Protein 1WKC (pdb70)

Sequence (166 aa):
TKAELRRRARAAWRRLDLKALSRAVGAALLPWLRERGFRHILLYHPLPHELNLLPLEAYPARYYLPKVAGKGLTVHPFGPLAEPTTPPEDPRVLDLVVVPGLAFDREGYRLGHGQGFYDRFLKEVRAATVGVVPQALLFPALPRDPWDVPVDHLATEAGVEAVKRP

Foldseek 3Di:
DLVVLLVVLVVLLVVDDQAVFLVLLLVQAVVVCVVVVWAEEEDEDADPLWRPNPVVCVPDHFYWYWDDDPLETWIFTPADDVPDPGDTDQQAVGAEYEAEASAAELLQWGSHPPSCHCLVHVVRYDHAYEYEDAPSRHDHDDDDDPSTDGHQWYTGSVHIDGRPDD

Organism: Thermus thermophilus (strain ATCC 27634 / DSM 579 / HB8) (NCBI:txid300852)

CATH classification: 3.40.50.10420

Solvent-accessible surface area: 9270 Å² total

Structure (mmCIF, N/CA/C/O backbone):
data_1WKC
#
_entry.id   1WKC
#
_cell.length_a   54.010
_cell.length_b   73.370
_cell.length_c   107.220
_cell.angle_alpha   90.00
_cell.angle_beta   90.00
_cell.angle_gamma   90.00
#
_symmetry.space_group_name_H-M   'I 2 2 2'
#
loop_
_entity.id
_entity.type
_entity.pdbx_description
1 polymer 'HB8 TT1367 protein'
2 non-polymer 'SULFATE ION'
3 water water
#
loop_
_atom_site.group_PDB
_atom_site.id
_atom_site.type_symbol
_atom_site.label_atom_id
_atom_site.label_alt_id
_atom_site.label_comp_id
_atom_site.label_asym_id
_atom_site.label_entity_id
_atom_site.label_seq_id
_atom_site.pdbx_PDB_ins_code
_atom_site.Cartn_x
_atom_site.Cartn_y
_atom_site.Cartn_z
_atom_site.occupancy
_atom_site.B_iso_or_equiv
_atom_site.auth_seq_id
_atom_site.auth_comp_id
_atom_site.auth_asym_id
_atom_site.auth_atom_id
_atom_site.pdbx_PDB_model_num
ATOM 9 N N . THR A 1 2 ? 7.716 28.286 32.363 1.00 33.03 2 THR A N 1
ATOM 10 C CA . THR A 1 2 ? 7.317 27.148 31.557 1.00 30.51 2 THR A CA 1
ATOM 11 C C . THR A 1 2 ? 8.091 27.191 30.263 1.00 28.66 2 THR A C 1
ATOM 12 O O . THR A 1 2 ? 8.561 28.250 29.865 1.00 26.10 2 THR A O 1
ATOM 16 N N . LYS A 1 3 ? 8.206 26.032 29.631 1.00 27.41 3 LYS A N 1
ATOM 17 C CA . LYS A 1 3 ? 8.822 25.964 28.284 1.00 27.01 3 LYS A CA 1
ATOM 18 C C . LYS A 1 3 ? 8.051 26.764 27.287 1.00 26.37 3 LYS A C 1
ATOM 19 O O . LYS A 1 3 ? 8.647 27.403 26.438 1.00 26.14 3 LYS A O 1
ATOM 25 N N . ALA A 1 4 ? 6.717 26.792 27.373 1.00 26.55 4 ALA A N 1
ATOM 26 C CA . ALA A 1 4 ? 5.986 27.650 26.464 1.00 27.01 4 ALA A CA 1
ATOM 27 C C . ALA A 1 4 ? 6.379 29.112 26.528 1.00 26.14 4 ALA A C 1
ATOM 28 O O . ALA A 1 4 ? 6.455 29.786 25.479 1.00 27.38 4 ALA A O 1
ATOM 30 N N . GLU A 1 5 ? 6.529 29.639 27.742 1.00 26.08 5 GLU A N 1
ATOM 31 C CA . GLU A 1 5 ? 6.935 31.045 27.957 1.00 27.08 5 GLU A CA 1
ATOM 32 C C . GLU A 1 5 ? 8.381 31.264 27.408 1.00 26.90 5 GLU A C 1
ATOM 33 O O . GLU A 1 5 ? 8.709 32.334 26.891 1.00 26.60 5 GLU A O 1
ATOM 39 N N . LEU A 1 6 ? 9.239 30.260 27.566 1.00 26.65 6 LEU A N 1
ATOM 40 C CA . LEU A 1 6 ? 10.630 30.400 27.097 1.00 26.62 6 LEU A CA 1
ATOM 41 C C . LEU A 1 6 ? 10.716 30.436 25.593 1.00 27.10 6 LEU A C 1
ATOM 42 O O . LEU A 1 6 ? 11.580 31.142 25.010 1.00 26.37 6 LEU A O 1
ATOM 47 N N . ARG A 1 7 ? 9.847 29.684 24.949 1.00 26.51 7 ARG A N 1
ATOM 48 C CA . ARG A 1 7 ? 9.810 29.623 23.495 1.00 28.13 7 ARG A CA 1
ATOM 49 C C . ARG A 1 7 ? 9.369 30.961 22.927 1.00 29.60 7 ARG A C 1
ATOM 50 O O . ARG A 1 7 ? 9.883 31.385 21.884 1.00 29.48 7 ARG A O 1
ATOM 58 N N . ARG A 1 8 ? 8.428 31.632 23.594 1.00 29.55 8 ARG A N 1
ATOM 59 C CA . ARG A 1 8 ? 8.044 32.979 23.174 1.00 31.81 8 ARG A CA 1
ATOM 60 C C . ARG A 1 8 ? 9.238 33.947 23.243 1.00 31.55 8 ARG A C 1
ATOM 61 O O . ARG A 1 8 ? 9.473 34.760 22.356 1.00 31.99 8 ARG A O 1
ATOM 69 N N . ARG A 1 9 ? 9.995 33.841 24.302 1.00 31.48 9 ARG A N 1
ATOM 70 C CA . ARG A 1 9 ? 11.164 34.675 24.509 1.00 32.10 9 ARG A CA 1
ATOM 71 C C . ARG A 1 9 ? 12.232 34.373 23.444 1.00 31.41 9 ARG A C 1
ATOM 72 O O . ARG A 1 9 ? 12.933 35.293 22.989 1.00 31.16 9 ARG A O 1
ATOM 80 N N . ALA A 1 10 ? 12.382 33.098 23.098 1.00 29.62 10 ALA A N 1
ATOM 81 C CA . ALA A 1 10 ? 13.420 32.695 22.119 1.00 29.74 10 ALA A CA 1
ATOM 82 C C . ALA A 1 10 ? 13.041 33.253 20.758 1.00 29.69 10 ALA A C 1
ATOM 83 O O . ALA A 1 10 ? 13.874 33.790 20.022 1.00 27.59 10 ALA A O 1
ATOM 85 N N . ARG A 1 11 ? 11.762 33.167 20.435 1.00 30.33 11 ARG A N 1
ATOM 86 C CA . ARG A 1 11 ? 11.274 33.773 19.159 1.00 31.04 11 ARG A CA 1
ATOM 87 C C . ARG A 1 11 ? 11.510 35.275 19.067 1.00 31.51 11 ARG A C 1
ATOM 88 O O . ARG A 1 11 ? 11.920 35.761 18.021 1.00 32.98 11 ARG A O 1
ATOM 96 N N . ALA A 1 12 ? 11.234 36.024 20.115 1.00 32.03 12 ALA A N 1
ATOM 97 C CA . ALA A 1 12 ? 11.525 37.469 20.138 1.00 32.36 12 ALA A CA 1
ATOM 98 C C . ALA A 1 12 ? 13.037 37.747 19.875 1.00 31.59 12 ALA A C 1
ATOM 99 O O . ALA A 1 12 ? 13.397 38.635 19.102 1.00 29.39 12 ALA A O 1
ATOM 101 N N . ALA A 1 13 ? 13.898 36.927 20.462 1.00 30.88 13 ALA A N 1
ATOM 102 C CA . ALA A 1 13 ? 15.327 37.010 20.210 1.00 30.40 13 ALA A CA 1
ATOM 103 C C . ALA A 1 13 ? 15.728 36.672 18.773 1.00 29.83 13 ALA A C 1
ATOM 104 O O . ALA A 1 13 ? 16.603 37.366 18.234 1.00 29.36 13 ALA A O 1
ATOM 106 N N . TRP A 1 14 ? 15.142 35.628 18.179 1.00 27.69 14 TRP A N 1
ATOM 107 C CA . TRP A 1 14 ? 15.462 35.227 16.819 1.00 27.64 14 TRP A CA 1
ATOM 108 C C . TRP A 1 14 ? 15.081 36.382 15.869 1.00 29.44 14 TRP A C 1
ATOM 109 O O . TRP A 1 14 ? 15.703 36.593 14.834 1.00 28.12 14 TRP A O 1
ATOM 120 N N . ARG A 1 15 ? 14.041 37.148 16.204 1.00 31.40 15 ARG A N 1
ATOM 121 C CA . ARG A 1 15 ? 13.653 38.148 15.210 1.00 32.29 15 ARG A CA 1
ATOM 122 C C . ARG A 1 15 ? 14.505 39.415 15.234 1.00 32.47 15 ARG A C 1
ATOM 123 O O . ARG A 1 15 ? 14.422 40.218 14.305 1.00 32.63 15 ARG A O 1
ATOM 131 N N . ARG A 1 16 ? 15.273 39.658 16.287 1.00 31.17 16 ARG A N 1
ATOM 132 C CA . ARG A 1 16 ? 16.153 40.816 16.298 1.00 31.93 16 ARG A CA 1
ATOM 133 C C . ARG A 1 16 ? 17.461 40.508 15.577 1.00 29.67 16 ARG A C 1
ATOM 134 O O . ARG A 1 16 ? 18.233 41.452 15.376 1.00 30.97 16 ARG A O 1
ATOM 142 N N . LEU A 1 17 ? 17.685 39.231 15.182 1.00 27.72 17 LEU A N 1
ATOM 143 C CA . LEU A 1 17 ? 18.913 38.847 14.449 1.00 26.23 17 LEU A CA 1
ATOM 144 C C . LEU A 1 17 ? 18.786 38.419 12.944 1.00 24.25 17 LEU A C 1
ATOM 145 O O . LEU A 1 17 ? 17.731 38.013 12.422 1.00 23.58 17 LEU A O 1
ATOM 150 N N . ASP A 1 18 ? 19.942 38.449 12.277 1.00 21.36 18 ASP A N 1
ATOM 151 C CA . ASP A 1 18 ? 20.102 38.145 10.890 1.00 20.32 18 ASP A CA 1
ATOM 152 C C . ASP A 1 18 ? 20.461 36.662 10.746 1.00 20.51 18 ASP A C 1
ATOM 153 O O . ASP A 1 18 ? 21.614 36.220 10.992 1.00 19.38 18 ASP A O 1
ATOM 158 N N . LEU A 1 19 ? 19.449 35.878 10.386 1.00 21.22 19 LEU A N 1
ATOM 159 C CA . LEU A 1 19 ? 19.615 34.437 10.395 1.00 22.12 19 LEU A CA 1
ATOM 160 C C . LEU A 1 19 ? 20.693 33.923 9.373 1.00 21.43 19 LEU A C 1
ATOM 161 O O . LEU A 1 19 ? 21.478 33.016 9.751 1.00 22.96 19 LEU A O 1
ATOM 166 N N . LYS A 1 20 ? 20.724 34.472 8.152 1.00 21.90 20 LYS A N 1
ATOM 167 C CA . LYS A 1 20 ? 21.683 34.098 7.124 1.00 23.85 20 LYS A CA 1
ATOM 168 C C . LYS A 1 20 ? 23.100 34.327 7.623 1.00 22.54 20 LYS A C 1
ATOM 169 O O . LYS A 1 20 ? 23.951 33.427 7.499 1.00 22.03 20 LYS A O 1
ATOM 175 N N . ALA A 1 21 ? 23.298 35.497 8.230 1.00 19.53 21 ALA A N 1
ATOM 176 C CA . ALA A 1 21 ? 24.628 35.920 8.656 1.00 17.93 21 ALA A CA 1
ATOM 177 C C . ALA A 1 21 ? 25.086 35.059 9.834 1.00 17.57 21 ALA A C 1
ATOM 178 O O . ALA A 1 21 ? 26.231 34.603 9.863 1.00 16.75 21 ALA A O 1
ATOM 180 N N . LEU A 1 22 ? 24.196 34.829 10.786 1.00 18.16 22 LEU A N 1
ATOM 181 C CA . LEU A 1 22 ? 24.559 34.005 11.956 1.00 17.58 22 LEU A CA 1
ATOM 182 C C . LEU A 1 22 ? 24.782 32.551 11.529 1.00 16.22 22 LEU A C 1
ATOM 183 O O . LEU A 1 22 ? 25.676 31.915 12.016 1.00 16.65 22 LEU A O 1
ATOM 188 N N . SER A 1 23 ? 24.054 32.127 10.508 1.00 16.45 23 SER A N 1
ATOM 189 C CA . SER A 1 23 ? 24.238 30.746 9.944 1.00 17.34 23 SER A CA 1
ATOM 190 C C . SER A 1 23 ? 25.680 30.614 9.422 1.00 17.17 23 SER A C 1
ATOM 191 O O . SER A 1 23 ? 26.370 29.618 9.713 1.00 18.80 23 SER A O 1
ATOM 194 N N . ARG A 1 24 ? 26.111 31.634 8.715 1.00 17.74 24 ARG A N 1
ATOM 195 C CA . ARG A 1 24 ? 27.437 31.623 8.098 1.00 17.27 24 ARG A CA 1
ATOM 196 C C . ARG A 1 24 ? 28.466 31.658 9.237 1.00 17.43 24 ARG A C 1
ATOM 197 O O . ARG A 1 24 ? 29.461 31.001 9.158 1.00 17.74 24 ARG A O 1
ATOM 205 N N . ALA A 1 25 ? 28.213 32.489 10.244 1.00 16.16 25 ALA A N 1
ATOM 206 C CA . ALA A 1 25 ? 29.182 32.689 11.317 1.00 15.73 25 ALA A CA 1
ATOM 207 C C . ALA A 1 25 ? 29.365 31.437 12.150 1.00 15.40 25 ALA A C 1
ATOM 208 O O . ALA A 1 25 ? 30.482 31.082 12.524 1.00 15.60 25 ALA A O 1
ATOM 210 N N . VAL A 1 26 ? 28.256 30.772 12.471 1.00 16.42 26 VAL A N 1
ATOM 211 C CA . VAL A 1 26 ? 28.282 29.541 13.234 1.00 16.62 26 VAL A CA 1
ATOM 212 C C . VAL A 1 26 ? 28.964 28.419 12.435 1.00 16.83 26 VAL A C 1
ATOM 213 O O . VAL A 1 26 ? 29.809 27.671 12.921 1.00 15.93 26 VAL A O 1
ATOM 217 N N . GLY A 1 27 ? 28.636 28.338 11.160 1.00 16.33 27 GLY A N 1
ATOM 218 C CA . GLY A 1 27 ? 29.277 27.340 10.336 1.00 17.45 27 GLY A CA 1
ATOM 219 C C . GLY A 1 27 ? 30.771 27.496 10.243 1.00 17.51 27 GLY A C 1
ATOM 220 O O . GLY A 1 27 ? 31.565 26.531 10.307 1.00 17.11 27 GLY A O 1
ATOM 221 N N . ALA A 1 28 ? 31.201 28.735 10.105 1.00 16.83 28 ALA A N 1
ATOM 222 C CA . ALA A 1 28 ? 32.628 29.045 10.022 1.00 17.09 28 ALA A CA 1
ATOM 223 C C . ALA A 1 28 ? 33.359 28.719 11.279 1.00 18.84 28 ALA A C 1
ATOM 224 O O . ALA A 1 28 ? 34.487 28.148 11.303 1.00 18.16 28 ALA A O 1
ATOM 226 N N . ALA A 1 29 ? 32.719 29.063 12.396 1.00 19.36 29 ALA A N 1
ATOM 227 C CA . ALA A 1 29 ? 33.373 28.894 13.685 1.00 20.02 29 ALA A CA 1
ATOM 228 C C . ALA A 1 29 ? 33.399 27.399 14.118 1.00 20.48 29 ALA A C 1
ATOM 229 O O . ALA A 1 29 ? 34.256 27.012 14.955 1.00 23.25 29 ALA A O 1
ATOM 231 N N . LEU A 1 30 ? 32.586 26.514 13.499 1.00 19.17 30 LEU A N 1
ATOM 232 C CA . LEU A 1 30 ? 32.634 25.065 13.677 1.00 19.93 30 LEU A CA 1
ATOM 233 C C . LEU A 1 30 ? 33.869 24.420 13.032 1.00 20.41 30 LEU A C 1
ATOM 234 O O . LEU A 1 30 ? 34.315 23.354 13.418 1.00 20.53 30 LEU A O 1
ATOM 239 N N . LEU A 1 31 ? 34.387 25.044 11.993 1.00 21.22 31 LEU A N 1
ATOM 240 C CA . LEU A 1 31 ? 35.343 24.327 11.151 1.00 22.45 31 LEU A CA 1
ATOM 241 C C . LEU A 1 31 ? 36.611 23.900 11.872 1.00 21.92 31 LEU A C 1
ATOM 242 O O . LEU A 1 31 ? 37.026 22.740 11.685 1.00 22.49 31 LEU A O 1
ATOM 247 N N . PRO A 1 32 ? 37.267 24.701 12.699 1.00 23.18 32 PRO A N 1
ATOM 248 C CA . PRO A 1 32 ? 38.454 24.188 13.417 1.00 24.28 32 PRO A CA 1
ATOM 249 C C . PRO A 1 32 ? 38.214 22.972 14.260 1.00 23.36 32 PRO A C 1
ATOM 250 O O . PRO A 1 32 ? 39.010 22.038 14.278 1.00 23.84 32 PRO A O 1
ATOM 254 N N . TRP A 1 33 ? 37.070 22.928 14.926 1.00 22.42 33 TRP A N 1
ATOM 255 C CA . TRP A 1 33 ? 36.760 21.762 15.702 1.00 21.25 33 TRP A CA 1
ATOM 256 C C . TRP A 1 33 ? 36.546 20.529 14.821 1.00 19.30 33 TRP A C 1
ATOM 257 O O . TRP A 1 33 ? 37.033 19.424 15.161 1.00 18.41 33 TRP A O 1
ATOM 268 N N . LEU A 1 34 ? 35.795 20.677 13.720 1.00 18.67 34 LEU A N 1
ATOM 269 C CA . LEU A 1 34 ? 35.517 19.550 12.846 1.00 18.99 34 LEU A CA 1
ATOM 270 C C . LEU A 1 34 ? 36.865 18.988 12.320 1.00 19.82 34 LEU A C 1
ATOM 271 O O . LEU A 1 34 ? 37.063 17.792 12.267 1.00 20.18 34 LEU A O 1
ATOM 276 N N . ARG A 1 35 ? 37.744 19.898 11.892 1.00 21.52 35 ARG A N 1
ATOM 277 C CA . ARG A 1 35 ? 39.056 19.489 11.360 1.00 23.14 35 ARG A CA 1
ATOM 278 C C . ARG A 1 35 ? 39.904 18.817 12.395 1.00 22.42 35 ARG A C 1
ATOM 279 O O . ARG A 1 35 ? 40.498 17.738 12.105 1.00 24.66 35 ARG A O 1
ATOM 287 N N . GLU A 1 36 ? 39.942 19.370 13.599 1.00 22.26 36 GLU A N 1
ATOM 288 C CA . GLU A 1 36 ? 40.728 18.782 14.695 1.00 23.12 36 GLU A CA 1
ATOM 289 C C . GLU A 1 36 ? 40.270 17.401 15.061 1.00 22.60 36 GLU A C 1
ATOM 290 O O . GLU A 1 36 ? 41.084 16.460 15.230 1.00 22.99 36 GLU A O 1
ATOM 296 N N . ARG A 1 37 ? 38.950 17.227 15.159 1.00 20.14 37 ARG A N 1
ATOM 297 C CA . ARG A 1 37 ? 38.394 15.919 15.438 1.00 20.10 37 ARG A CA 1
ATOM 298 C C . ARG A 1 37 ? 38.391 14.929 14.290 1.00 19.57 37 ARG A C 1
ATOM 299 O O . ARG A 1 37 ? 38.319 13.693 14.501 1.00 19.85 37 ARG A O 1
ATOM 307 N N . GLY A 1 38 ? 38.405 15.433 13.039 1.00 20.25 38 GLY A N 1
ATOM 308 C CA . GLY A 1 38 ? 38.358 14.610 11.880 1.00 19.56 38 GLY A CA 1
ATOM 309 C C . GLY A 1 38 ? 37.102 13.804 11.726 1.00 19.20 38 GLY A C 1
A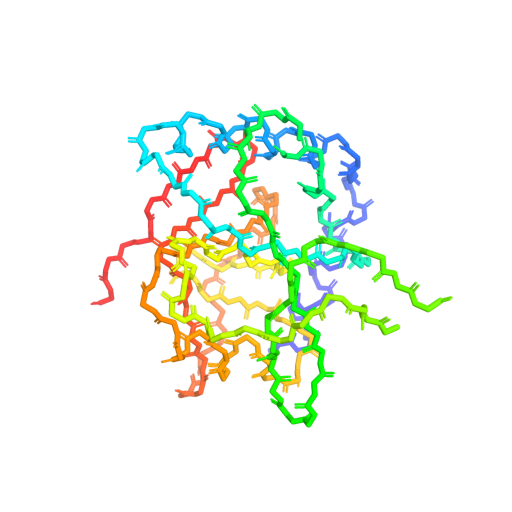TOM 310 O O . GLY A 1 38 ? 37.108 12.637 11.263 1.00 19.59 38 GLY A O 1
ATOM 311 N N . PHE A 1 39 ? 35.966 14.386 12.106 1.00 16.34 39 PHE A N 1
ATOM 312 C CA . PHE A 1 39 ? 34.711 13.646 11.954 1.00 16.80 39 PHE A CA 1
ATOM 313 C C . PHE A 1 39 ? 34.514 13.267 10.492 1.00 17.81 39 PHE A C 1
ATOM 314 O O . PHE A 1 39 ? 34.782 14.077 9.590 1.00 18.03 39 PHE A O 1
ATOM 322 N N . ARG A 1 40 ? 34.003 12.076 10.251 1.00 17.68 40 ARG A N 1
ATOM 323 C CA . ARG A 1 40 ? 33.751 11.599 8.909 1.00 19.84 40 ARG A CA 1
ATOM 324 C C . ARG A 1 40 ? 32.305 11.342 8.531 1.00 19.41 40 ARG A C 1
ATOM 325 O O . ARG A 1 40 ? 32.034 11.253 7.343 1.00 17.56 40 ARG A O 1
ATOM 333 N N . HIS A 1 41 ? 31.388 11.143 9.508 1.00 18.42 41 HIS A N 1
ATOM 334 C CA . HIS A 1 41 ? 30.004 10.786 9.200 1.00 18.52 41 HIS A CA 1
ATOM 335 C C . HIS A 1 41 ? 29.061 11.630 10.073 1.00 19.37 41 HIS A C 1
ATOM 336 O O . HIS A 1 41 ? 28.885 11.344 11.242 1.00 19.15 41 HIS A O 1
ATOM 343 N N . ILE A 1 42 ? 28.508 12.675 9.467 1.00 16.41 42 ILE A N 1
ATOM 344 C CA . ILE A 1 42 ? 27.860 13.767 10.237 1.00 16.03 42 ILE A CA 1
ATOM 345 C C . ILE A 1 42 ? 26.420 13.856 9.905 1.00 15.57 42 ILE A C 1
ATOM 346 O O . ILE A 1 42 ? 26.027 13.966 8.720 1.00 16.13 42 ILE A O 1
ATOM 351 N N . LEU A 1 43 ? 25.598 13.891 10.933 1.00 15.24 43 LEU A N 1
ATOM 352 C CA . LEU A 1 43 ? 24.178 14.154 10.779 1.00 14.96 43 LEU A CA 1
ATOM 353 C C . LEU A 1 43 ? 23.862 15.656 10.911 1.00 17.02 43 LEU A C 1
ATOM 354 O O . LEU A 1 43 ? 24.111 16.265 11.933 1.00 15.98 43 LEU A O 1
ATOM 359 N N . LEU A 1 44 ? 23.347 16.211 9.836 1.00 16.74 44 LEU A N 1
ATOM 360 C CA . LEU A 1 44 ? 22.816 17.604 9.911 1.00 17.30 44 LEU A CA 1
ATOM 361 C C . LEU A 1 44 ? 21.328 17.557 10.047 1.00 18.55 44 LEU A C 1
ATOM 362 O O . LEU A 1 44 ? 20.759 16.594 10.648 1.00 18.24 44 LEU A O 1
ATOM 367 N N . TYR A 1 45 ? 20.643 18.567 9.490 1.00 20.23 45 TYR A N 1
ATOM 368 C CA . TYR A 1 45 ? 19.210 18.647 9.592 1.00 20.89 45 TYR A CA 1
ATOM 369 C C . TYR A 1 45 ? 18.779 19.556 8.434 1.00 21.86 45 TYR A C 1
ATOM 370 O O . TYR A 1 45 ? 19.573 20.376 7.982 1.00 24.62 45 TYR A O 1
ATOM 379 N N . HIS A 1 46 ? 17.548 19.415 8.042 1.00 25.76 46 HIS A N 1
ATOM 380 C CA . HIS A 1 46 ? 16.955 20.300 7.010 1.00 29.14 46 HIS A CA 1
ATOM 381 C C . HIS A 1 46 ? 16.441 21.560 7.786 1.00 27.71 46 HIS A C 1
ATOM 382 O O . HIS A 1 46 ? 15.713 21.484 8.786 1.00 27.72 46 HIS A O 1
ATOM 389 N N . PRO A 1 47 ? 16.898 22.726 7.372 1.00 30.43 47 PRO A N 1
ATOM 390 C CA . PRO A 1 47 ? 16.672 23.951 8.191 1.00 31.83 47 PRO A CA 1
ATOM 391 C C . PRO A 1 47 ? 15.206 24.440 8.208 1.00 32.16 47 PRO A C 1
ATOM 392 O O . PRO A 1 47 ? 14.648 24.574 7.154 1.00 35.41 47 PRO A O 1
ATOM 396 N N . LEU A 1 48 ? 14.611 24.620 9.383 1.00 33.87 48 LEU A N 1
ATOM 397 C CA . LEU A 1 48 ? 13.249 25.146 9.552 1.00 35.74 48 LEU A CA 1
ATOM 398 C C . LEU A 1 48 ? 13.351 26.597 10.091 1.00 37.17 48 LEU A C 1
ATOM 399 O O . LEU A 1 48 ? 14.463 27.147 10.124 1.00 37.39 48 LEU A O 1
ATOM 404 N N . PRO A 1 49 ? 12.227 27.257 10.406 1.00 37.47 49 PRO A N 1
ATOM 405 C CA . PRO A 1 49 ? 12.278 28.593 11.027 1.00 37.68 49 PRO A CA 1
ATOM 406 C C . PRO A 1 49 ? 12.833 28.619 12.449 1.00 38.07 49 PRO A C 1
ATOM 407 O O . PRO A 1 49 ? 12.797 27.631 13.234 1.00 38.39 49 PRO A O 1
ATOM 411 N N . HIS A 1 50 ? 13.365 29.792 12.777 1.00 38.07 50 HIS A N 1
ATOM 412 C CA . HIS A 1 50 ? 14.066 29.991 14.006 1.00 38.37 50 HIS A CA 1
ATOM 413 C C . HIS A 1 50 ? 15.149 28.926 14.084 1.00 37.13 50 HIS A C 1
ATOM 414 O O . HIS A 1 50 ? 15.315 28.319 15.153 1.00 39.66 50 HIS A O 1
ATOM 421 N N . GLU A 1 51 ? 15.789 28.707 12.907 1.00 36.25 51 GLU A N 1
ATOM 422 C CA . GLU A 1 51 ? 16.982 27.813 12.675 1.00 33.78 51 GLU A CA 1
ATOM 423 C C . GLU A 1 51 ? 18.066 28.251 11.692 1.00 29.85 51 GLU A C 1
ATOM 424 O O . GLU A 1 51 ? 17.844 28.680 10.542 1.00 33.35 51 GLU A O 1
ATOM 430 N N . LEU A 1 52 ? 19.283 27.893 12.077 1.00 29.62 52 LEU A N 1
ATOM 431 C CA . LEU A 1 52 ? 20.453 28.161 11.312 1.00 26.97 52 LEU A CA 1
ATOM 432 C C . LEU A 1 52 ? 20.576 27.261 10.063 1.00 26.40 52 LEU A C 1
ATOM 433 O O . LEU A 1 52 ? 20.354 26.085 10.172 1.00 29.90 52 LEU A O 1
ATOM 438 N N . ASN A 1 53 ? 20.845 27.788 8.876 1.00 28.22 53 ASN A N 1
ATOM 439 C CA . ASN A 1 53 ? 21.154 26.953 7.734 1.00 28.40 53 ASN A CA 1
ATOM 440 C C . ASN A 1 53 ? 22.624 26.545 7.855 1.00 25.95 53 ASN A C 1
ATOM 441 O O . ASN A 1 53 ? 23.512 27.323 7.531 1.00 28.02 53 ASN A O 1
ATOM 446 N N . LEU A 1 54 ? 22.883 25.291 8.225 1.00 25.84 54 LEU A N 1
ATOM 447 C CA . LEU A 1 54 ? 24.251 24.771 8.219 1.00 24.29 54 LEU A CA 1
ATOM 448 C C . LEU A 1 54 ? 24.560 23.776 7.096 1.00 23.76 54 LEU A C 1
ATOM 449 O O . LEU A 1 54 ? 25.654 23.248 7.033 1.00 21.67 54 LEU A O 1
ATOM 454 N N . LEU A 1 55 ? 23.667 23.651 6.113 1.00 23.04 55 LEU A N 1
ATOM 455 C CA . LEU A 1 55 ? 24.029 22.954 4.885 1.00 24.69 55 LEU A CA 1
ATOM 456 C C . LEU A 1 55 ? 25.278 23.425 4.153 1.00 24.45 55 LEU A C 1
ATOM 457 O O . LEU A 1 55 ? 25.928 22.598 3.548 1.00 23.60 55 LEU A O 1
ATOM 462 N N . PRO A 1 56 ? 25.675 24.727 4.181 1.00 24.38 56 PRO A N 1
ATOM 463 C CA . PRO A 1 56 ? 26.932 25.167 3.588 1.00 25.93 56 PRO A CA 1
ATOM 464 C C . PRO A 1 56 ? 28.172 24.557 4.241 1.00 25.10 56 PRO A C 1
ATOM 465 O O . PRO A 1 56 ? 29.236 24.602 3.669 1.00 25.04 56 PRO A O 1
ATOM 469 N N . LEU A 1 57 ? 28.024 23.898 5.407 1.00 22.94 57 LEU A N 1
ATOM 470 C CA . LEU A 1 57 ? 29.117 23.115 5.953 1.00 23.05 57 LEU A CA 1
ATOM 471 C C . LEU A 1 57 ? 29.644 22.061 5.043 1.00 24.25 57 LEU A C 1
ATOM 472 O O . LEU A 1 57 ? 30.807 21.765 5.083 1.00 25.47 57 LEU A O 1
ATOM 485 N N . GLU A 1 59 ? 30.129 21.785 1.846 1.00 25.59 59 GLU A N 1
ATOM 486 C CA . GLU A 1 59 ? 31.203 22.159 0.927 1.00 25.39 59 GLU A CA 1
ATOM 487 C C . GLU A 1 59 ? 32.469 22.562 1.712 1.00 23.77 59 GLU A C 1
ATOM 488 O O . GLU A 1 59 ? 33.601 22.314 1.307 1.00 25.70 59 GLU A O 1
ATOM 494 N N . ALA A 1 60 ? 32.284 23.161 2.893 1.00 22.25 60 ALA A N 1
ATOM 495 C CA . ALA A 1 60 ? 33.413 23.711 3.600 1.00 21.92 60 ALA A CA 1
ATOM 496 C C . ALA A 1 60 ? 34.247 22.591 4.292 1.00 21.97 60 ALA A C 1
ATOM 497 O O . ALA A 1 60 ? 35.439 22.735 4.476 1.00 23.51 60 ALA A O 1
ATOM 499 N N . TYR A 1 61 ? 33.560 21.491 4.659 1.00 22.44 61 TYR A N 1
ATOM 500 C CA . TYR A 1 61 ? 34.129 20.382 5.425 1.00 20.38 61 TYR A CA 1
ATOM 501 C C . TYR A 1 61 ? 33.717 19.054 4.780 1.00 20.47 61 TYR A C 1
ATOM 502 O O . TYR A 1 61 ? 32.718 18.461 5.142 1.00 22.48 61 TYR A O 1
ATOM 511 N N . PRO A 1 62 ? 34.431 18.595 3.766 1.00 21.38 62 PRO A N 1
ATOM 512 C CA . PRO A 1 62 ? 34.043 17.365 3.088 1.00 20.47 62 PRO A CA 1
ATOM 513 C C . PRO A 1 62 ? 33.926 16.190 4.033 1.00 20.63 62 PRO A C 1
ATOM 514 O O . PRO A 1 62 ? 34.847 15.949 4.790 1.00 22.37 62 PRO A O 1
ATOM 518 N N . ALA A 1 63 ? 32.834 15.473 3.935 1.00 21.00 63 ALA A N 1
ATOM 519 C CA . ALA A 1 63 ? 32.506 14.367 4.833 1.00 20.56 63 ALA A CA 1
ATOM 520 C C . ALA A 1 63 ? 31.355 13.635 4.224 1.00 21.88 63 ALA A C 1
ATOM 521 O O . ALA A 1 63 ? 30.802 14.107 3.223 1.00 21.65 63 ALA A O 1
ATOM 523 N N . ARG A 1 64 ? 31.028 12.486 4.778 1.00 21.45 64 ARG A N 1
ATOM 524 C CA . ARG A 1 64 ? 29.754 11.824 4.522 1.00 21.21 64 ARG A CA 1
ATOM 525 C C . ARG A 1 64 ? 28.716 12.478 5.407 1.00 20.37 64 ARG A C 1
ATOM 526 O O . ARG A 1 64 ? 28.893 12.467 6.612 1.00 21.28 64 ARG A O 1
ATOM 534 N N . TYR A 1 65 ? 27.691 13.067 4.803 1.00 19.66 65 TYR A N 1
ATOM 535 C CA . TYR A 1 65 ? 26.615 13.749 5.473 1.00 18.57 65 TYR A CA 1
ATOM 536 C C . TYR A 1 65 ? 25.289 12.970 5.366 1.00 18.76 65 TYR A C 1
ATOM 537 O O . TYR A 1 65 ? 25.002 12.291 4.328 1.00 20.47 65 TYR A O 1
ATOM 546 N N . TYR A 1 66 ? 24.474 13.139 6.367 1.00 17.37 66 TYR A N 1
ATOM 547 C CA . TYR A 1 66 ? 23.207 12.443 6.578 1.00 18.20 66 TYR A CA 1
ATOM 548 C C . TYR A 1 66 ? 22.172 13.385 7.123 1.00 19.94 66 TYR A C 1
ATOM 549 O O . TYR A 1 66 ? 22.489 14.404 7.757 1.00 18.57 66 TYR A O 1
ATOM 558 N N . LEU A 1 67 ? 20.946 13.057 6.832 1.00 18.79 67 LEU A N 1
ATOM 559 C CA . LEU A 1 67 ? 19.790 13.800 7.337 1.00 21.44 67 LEU A CA 1
ATOM 560 C C . LEU A 1 67 ? 18.836 12.885 8.009 1.00 21.73 67 LEU A C 1
ATOM 561 O O . LEU A 1 67 ? 18.617 11.735 7.572 1.00 22.58 67 LEU A O 1
ATOM 566 N N . PRO A 1 68 ? 18.178 13.357 9.047 1.00 21.96 68 PRO A N 1
ATOM 567 C CA . PRO A 1 68 ? 17.208 12.536 9.733 1.00 25.35 68 PRO A CA 1
ATOM 568 C C . PRO A 1 68 ? 15.882 12.618 9.029 1.00 28.17 68 PRO A C 1
ATOM 569 O O . PRO A 1 68 ? 15.586 13.580 8.330 1.00 29.53 68 PRO A O 1
ATOM 573 N N . LYS A 1 69 ? 15.127 11.564 9.154 1.00 32.95 69 LYS A N 1
ATOM 574 C CA . LYS A 1 69 ? 13.788 11.509 8.583 1.00 35.12 69 LYS A CA 1
ATOM 575 C C . LYS A 1 69 ? 12.942 11.114 9.764 1.00 37.38 69 LYS A C 1
ATOM 576 O O . LYS A 1 69 ? 13.361 10.309 10.556 1.00 37.44 69 LYS A O 1
ATOM 582 N N . VAL A 1 70 ? 11.764 11.704 9.895 1.00 40.49 70 VAL A N 1
ATOM 583 C CA . VAL A 1 70 ? 10.784 11.243 10.877 1.00 43.16 70 VAL A CA 1
ATOM 584 C C . VAL A 1 70 ? 10.120 9.956 10.367 1.00 44.96 70 VAL A C 1
ATOM 585 O O . VAL A 1 70 ? 9.643 9.908 9.225 1.00 45.87 70 VAL A O 1
ATOM 589 N N . ALA A 1 71 ? 10.072 8.938 11.230 1.00 47.50 71 ALA A N 1
ATOM 590 C CA . ALA A 1 71 ? 9.477 7.635 10.913 1.00 48.76 71 ALA A CA 1
ATOM 591 C C . ALA A 1 71 ? 8.941 7.032 12.221 1.00 50.14 71 ALA A C 1
ATOM 592 O O . ALA A 1 71 ? 9.711 6.528 13.045 1.00 51.07 71 ALA A O 1
ATOM 594 N N . GLY A 1 72 ? 7.620 7.095 12.415 1.00 50.74 72 GLY A N 1
ATOM 595 C CA . GLY A 1 72 ? 7.014 6.760 13.704 1.00 50.37 72 GLY A CA 1
ATOM 596 C C . GLY A 1 72 ? 7.208 7.865 14.734 1.00 50.01 72 GLY A C 1
ATOM 597 O O . GLY A 1 72 ? 6.922 9.037 14.469 1.00 49.65 72 GLY A O 1
ATOM 598 N N . LYS A 1 73 ? 7.682 7.492 15.922 1.00 50.18 73 LYS A N 1
ATOM 599 C CA . LYS A 1 73 ? 8.085 8.473 16.933 1.00 49.91 73 LYS A CA 1
ATOM 600 C C . LYS A 1 73 ? 9.613 8.591 16.926 1.00 48.28 73 LYS A C 1
ATOM 601 O O . LYS A 1 73 ? 10.216 9.099 17.884 1.00 48.37 73 LYS A O 1
ATOM 607 N N . GLY A 1 74 ? 10.229 8.162 15.816 1.00 46.46 74 GLY A N 1
ATOM 608 C CA . GLY A 1 74 ? 11.668 8.011 15.738 1.00 44.13 74 GLY A CA 1
ATOM 609 C C . GLY A 1 74 ? 12.295 8.816 14.611 1.00 42.41 74 GLY A C 1
ATOM 610 O O . GLY A 1 74 ? 11.639 9.178 13.620 1.00 41.96 74 GLY A O 1
ATOM 611 N N . LEU A 1 75 ? 13.587 9.080 14.770 1.00 39.86 75 LEU A N 1
ATOM 612 C CA . LEU A 1 75 ? 14.409 9.604 13.678 1.00 36.84 75 LEU A CA 1
ATOM 613 C C . LEU A 1 75 ? 15.190 8.432 13.089 1.00 35.08 75 LEU A C 1
ATOM 614 O O . LEU A 1 75 ? 15.764 7.611 13.813 1.00 32.90 75 LEU A O 1
ATOM 619 N N . THR A 1 76 ? 15.236 8.389 11.757 1.00 33.70 76 THR A N 1
ATOM 620 C CA . THR A 1 76 ? 16.038 7.408 11.028 1.00 32.30 76 THR A CA 1
ATOM 621 C C . THR A 1 76 ? 17.082 8.165 10.230 1.00 30.41 76 THR A C 1
ATOM 622 O O . THR A 1 76 ? 16.917 9.372 9.967 1.00 31.25 76 THR A O 1
ATOM 626 N N . VAL A 1 77 ? 18.159 7.497 9.820 1.00 29.15 77 VAL A N 1
ATOM 627 C CA . VAL A 1 77 ? 19.264 8.245 9.209 1.00 26.35 77 VAL A CA 1
ATOM 628 C C . VAL A 1 77 ? 19.389 7.878 7.738 1.00 25.63 77 VAL A C 1
ATOM 629 O O . VAL A 1 77 ? 19.439 6.701 7.403 1.00 24.81 77 VAL A O 1
ATOM 633 N N . HIS A 1 78 ? 19.386 8.887 6.845 1.00 22.22 78 HIS A N 1
ATOM 634 C CA . HIS A 1 78 ? 19.583 8.666 5.442 1.00 24.02 78 HIS A CA 1
ATOM 635 C C . HIS A 1 78 ? 20.730 9.519 4.964 1.00 22.39 78 HIS A C 1
ATOM 636 O O . HIS A 1 78 ? 20.879 10.637 5.389 1.00 19.30 78 HIS A O 1
ATOM 643 N N . PRO A 1 79 ? 21.538 9.023 4.057 1.00 24.20 79 PRO A N 1
ATOM 644 C CA . PRO A 1 79 ? 22.524 9.894 3.422 1.00 25.14 79 PRO A CA 1
ATOM 645 C C . PRO A 1 79 ? 21.853 11.106 2.814 1.00 24.49 79 PRO A C 1
ATOM 646 O O . PRO A 1 79 ? 20.732 11.031 2.337 1.00 24.21 79 PRO A O 1
ATOM 650 N N . PHE A 1 80 ? 22.550 12.239 2.821 1.00 25.96 80 PHE A N 1
ATOM 651 C CA . PHE A 1 80 ? 22.173 13.397 2.011 1.00 25.44 80 PHE A CA 1
ATOM 652 C C . PHE A 1 80 ? 21.972 12.888 0.560 1.00 25.21 80 PHE A C 1
ATOM 653 O O . PHE A 1 80 ? 22.789 12.144 0.046 1.00 27.46 80 PHE A O 1
ATOM 661 N N . GLY A 1 81 ? 20.847 13.219 -0.027 1.00 25.46 81 GLY A N 1
ATOM 662 C CA . GLY A 1 81 ? 20.510 12.613 -1.311 1.00 28.88 81 GLY A CA 1
ATOM 663 C C . GLY A 1 81 ? 19.218 13.086 -1.912 1.00 29.46 81 GLY A C 1
ATOM 664 O O . GLY A 1 81 ? 18.541 13.981 -1.371 1.00 30.38 81 GLY A O 1
ATOM 665 N N . PRO A 1 82 ? 18.830 12.422 -3.013 1.00 30.15 82 PRO A N 1
ATOM 666 C CA . PRO A 1 82 ? 17.580 12.743 -3.697 1.00 31.46 82 PRO A CA 1
ATOM 667 C C . PRO A 1 82 ? 16.350 12.513 -2.811 1.00 32.68 82 PRO A C 1
ATOM 668 O O 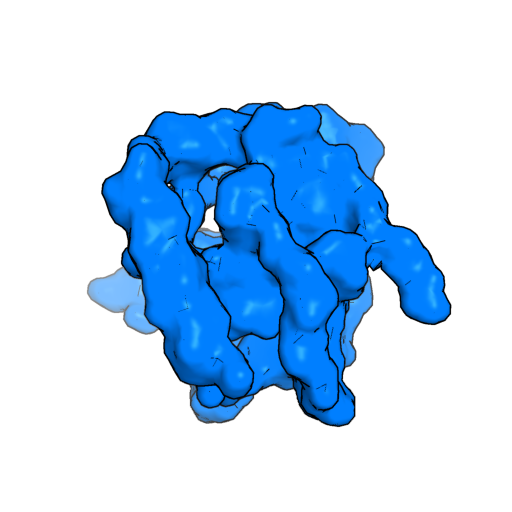. PRO A 1 82 ? 16.349 11.628 -1.936 1.00 33.15 82 PRO A O 1
ATOM 672 N N . LEU A 1 83 ? 15.334 13.331 -3.044 1.00 33.52 83 LEU A N 1
ATOM 673 C CA . LEU A 1 83 ? 14.006 13.108 -2.477 1.00 34.50 83 LEU A CA 1
ATOM 674 C C . LEU A 1 83 ? 13.043 12.790 -3.635 1.00 36.07 83 LEU A C 1
ATOM 675 O O . LEU A 1 83 ? 13.433 12.815 -4.797 1.00 40.29 83 LEU A O 1
ATOM 680 N N . ALA A 1 84 ? 11.799 12.459 -3.311 1.00 37.99 84 ALA A N 1
ATOM 681 C CA . ALA A 1 84 ? 10.776 12.177 -4.327 1.00 37.19 84 ALA A CA 1
ATOM 682 C C . ALA A 1 84 ? 10.487 13.412 -5.232 1.00 37.94 84 ALA A C 1
ATOM 683 O O . ALA A 1 84 ? 10.306 13.305 -6.467 1.00 40.41 84 ALA A O 1
ATOM 685 N N . GLU A 1 92 ? 10.260 12.574 0.599 1.00 51.67 92 GLU A N 1
ATOM 686 C CA . GLU A 1 92 ? 10.821 11.394 1.257 1.00 51.90 92 GLU A CA 1
ATOM 687 C C . GLU A 1 92 ? 12.166 10.989 0.598 1.00 51.22 92 GLU A C 1
ATOM 688 O O . GLU A 1 92 ? 12.245 10.951 -0.639 1.00 50.16 92 GLU A O 1
ATOM 694 N N . PRO A 1 93 ? 13.221 10.714 1.389 1.00 50.24 93 PRO A N 1
ATOM 695 C CA . PRO A 1 93 ? 14.511 10.297 0.804 1.00 49.79 93 PRO A CA 1
ATOM 696 C C . PRO A 1 93 ? 14.444 9.005 0.013 1.00 49.60 93 PRO A C 1
ATOM 697 O O . PRO A 1 93 ? 13.631 8.137 0.336 1.00 49.15 93 PRO A O 1
ATOM 701 N N . THR A 1 94 ? 15.315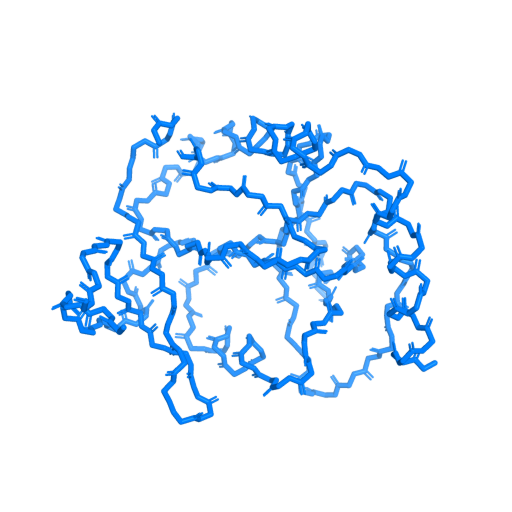 8.900 -0.997 1.00 49.31 94 THR A N 1
ATOM 702 C CA . THR A 1 94 ? 15.482 7.708 -1.828 1.00 48.92 94 THR A CA 1
ATOM 703 C C . THR A 1 94 ? 16.712 6.911 -1.422 1.00 48.68 94 THR A C 1
ATOM 704 O O . THR A 1 94 ? 16.823 5.747 -1.763 1.00 48.85 94 THR A O 1
ATOM 708 N N . THR A 1 95 ? 17.674 7.556 -0.763 1.00 48.38 95 THR A N 1
ATOM 709 C CA . THR A 1 95 ? 18.796 6.839 -0.191 1.00 47.37 95 THR A CA 1
ATOM 710 C C . THR A 1 95 ? 18.261 5.861 0.854 1.00 47.41 95 THR A C 1
ATOM 711 O O . THR A 1 95 ? 17.274 6.144 1.520 1.00 46.58 95 THR A O 1
ATOM 715 N N . PRO A 1 96 ? 18.875 4.689 0.942 1.00 47.44 96 PRO A N 1
ATOM 716 C CA . PRO A 1 96 ? 18.597 3.730 2.016 1.00 46.72 96 PRO A CA 1
ATOM 717 C C . PRO A 1 96 ? 18.663 4.288 3.438 1.00 45.90 96 PRO A C 1
ATOM 718 O O . PRO A 1 96 ? 19.438 5.224 3.696 1.00 43.99 96 PRO A O 1
ATOM 722 N N . PRO A 1 97 ? 17.852 3.721 4.344 1.00 44.93 97 PRO A N 1
ATOM 723 C CA . PRO A 1 97 ? 18.020 3.963 5.775 1.00 44.51 97 PRO A CA 1
ATOM 724 C C . PRO A 1 97 ? 19.302 3.325 6.240 1.00 44.06 97 PRO A C 1
ATOM 725 O O . PRO A 1 97 ? 19.770 2.349 5.628 1.00 44.63 97 PRO A O 1
ATOM 729 N N . GLU A 1 98 ? 19.878 3.884 7.282 1.00 42.01 98 GLU A N 1
ATOM 730 C CA . GLU A 1 98 ? 21.135 3.400 7.813 1.00 41.33 98 GLU A CA 1
ATOM 731 C C . GLU A 1 98 ? 21.135 3.416 9.329 1.00 40.04 98 GLU A C 1
ATOM 732 O O . GLU A 1 98 ? 20.503 4.254 9.966 1.00 40.30 98 GLU A O 1
ATOM 738 N N . ASP A 1 99 ? 21.877 2.501 9.927 1.00 37.44 99 ASP A N 1
ATOM 739 C CA . ASP A 1 99 ? 21.939 2.478 11.364 1.00 36.19 99 ASP A CA 1
ATOM 740 C C . ASP A 1 99 ? 22.683 3.678 11.938 1.00 33.28 99 ASP A C 1
ATOM 741 O O . ASP A 1 99 ? 23.760 4.014 11.471 1.00 32.24 99 ASP A O 1
ATOM 746 N N . PRO A 1 100 ? 22.144 4.283 12.981 1.00 31.33 100 PRO A N 1
ATOM 747 C CA . PRO A 1 100 ? 22.767 5.493 13.547 1.00 30.26 100 PRO A CA 1
ATOM 748 C C . PRO A 1 100 ? 24.160 5.354 14.083 1.00 30.70 100 PRO A C 1
ATOM 749 O O . PRO A 1 100 ? 24.811 6.367 14.288 1.00 28.92 100 PRO A O 1
ATOM 753 N N . ARG A 1 101 ? 24.624 4.131 14.347 1.00 31.75 101 ARG A N 1
ATOM 754 C CA . ARG A 1 101 ? 25.961 3.963 14.876 1.00 32.23 101 ARG A CA 1
ATOM 755 C C . ARG A 1 101 ? 27.061 4.325 13.903 1.00 30.03 101 ARG A C 1
ATOM 756 O O . ARG A 1 101 ? 28.192 4.429 14.340 1.00 30.48 101 ARG A O 1
ATOM 764 N N . VAL A 1 102 ? 26.746 4.469 12.625 1.00 28.03 102 VAL A N 1
ATOM 765 C CA . VAL A 1 102 ? 27.711 4.931 11.606 1.00 28.99 102 VAL A CA 1
ATOM 766 C C . VAL A 1 102 ? 28.168 6.397 11.799 1.00 26.14 102 VAL A C 1
ATOM 767 O O . VAL A 1 102 ? 29.238 6.772 11.326 1.00 26.45 102 VAL A O 1
ATOM 771 N N . LEU A 1 103 ? 27.364 7.179 12.512 1.00 24.15 103 LEU A N 1
ATOM 772 C CA . LEU A 1 103 ? 27.649 8.617 12.721 1.00 21.15 103 LEU A CA 1
ATOM 773 C C . LEU A 1 103 ? 28.714 8.819 13.755 1.00 21.20 103 LEU A C 1
ATOM 774 O O . LEU A 1 103 ? 28.739 8.119 14.793 1.00 22.30 103 LEU A O 1
ATOM 779 N N . ASP A 1 104 ? 29.612 9.780 13.530 1.00 19.09 104 ASP A N 1
ATOM 780 C CA . ASP A 1 104 ? 30.512 10.199 14.555 1.00 19.11 104 ASP A CA 1
ATOM 781 C C . ASP A 1 104 ? 30.282 11.633 15.071 1.00 17.60 104 ASP A C 1
ATOM 782 O O . ASP A 1 104 ? 30.924 12.054 16.038 1.00 17.53 104 ASP A O 1
ATOM 787 N N . LEU A 1 105 ? 29.281 12.303 14.482 1.00 16.66 105 LEU A N 1
ATOM 788 C CA . LEU A 1 105 ? 28.886 13.645 14.945 1.00 15.42 105 LEU A CA 1
ATOM 789 C C . LEU A 1 105 ? 27.412 13.856 14.625 1.00 14.07 105 LEU A C 1
ATOM 790 O O . LEU A 1 105 ? 26.972 13.630 13.491 1.00 15.06 105 LEU A O 1
ATOM 795 N N . VAL A 1 106 ? 26.691 14.314 15.620 1.00 15.81 106 VAL A N 1
ATOM 796 C CA . VAL A 1 106 ? 25.307 14.736 15.453 1.00 14.67 106 VAL A CA 1
ATOM 797 C C . VAL A 1 106 ? 25.235 16.247 15.696 1.00 14.94 106 VAL A C 1
ATOM 798 O O . VAL A 1 106 ? 25.612 16.708 16.764 1.00 13.97 106 VAL A O 1
ATOM 802 N N . VAL A 1 107 ? 24.803 17.014 14.678 1.00 13.16 107 VAL A N 1
ATOM 803 C CA . VAL A 1 107 ? 24.587 18.475 14.844 1.00 13.41 107 VAL A CA 1
ATOM 804 C C . VAL A 1 107 ? 23.095 18.730 15.109 1.00 13.52 107 VAL A C 1
ATOM 805 O O . VAL A 1 107 ? 22.267 18.340 14.311 1.00 15.44 107 VAL A O 1
ATOM 809 N N . VAL A 1 108 ? 22.811 19.296 16.259 1.00 12.49 108 VAL A N 1
ATOM 810 C CA . VAL A 1 108 ? 21.434 19.435 16.800 1.00 13.93 108 VAL A CA 1
ATOM 811 C C . VAL A 1 108 ? 20.996 20.912 16.761 1.00 14.43 108 VAL A C 1
ATOM 812 O O . VAL A 1 108 ? 21.596 21.744 17.394 1.00 14.11 108 VAL A O 1
ATOM 816 N N . PRO A 1 109 ? 19.904 21.219 16.036 1.00 15.12 109 PRO A N 1
ATOM 817 C CA . PRO A 1 109 ? 19.357 22.588 16.014 1.00 15.95 109 PRO A CA 1
ATOM 818 C C . PRO A 1 109 ? 18.532 22.769 17.290 1.00 18.00 109 PRO A C 1
ATOM 819 O O . PRO A 1 109 ? 18.203 21.809 17.957 1.00 18.95 109 PRO A O 1
ATOM 823 N N . GLY A 1 110 ? 18.165 23.983 17.572 1.00 19.72 110 GLY A N 1
ATOM 824 C CA . GLY A 1 110 ? 17.287 24.235 18.672 1.00 19.97 110 GLY A CA 1
ATOM 825 C C . GLY A 1 110 ? 16.812 25.690 18.639 1.00 18.56 110 GLY A C 1
ATOM 826 O O . GLY A 1 110 ? 17.478 26.599 18.138 1.00 21.31 110 GLY A O 1
ATOM 827 N N . LEU A 1 111 ? 15.653 25.869 19.289 1.00 20.07 111 LEU A N 1
ATOM 828 C CA . LEU A 1 111 ? 15.152 27.223 19.524 1.00 19.77 111 LEU A CA 1
ATOM 829 C C . LEU A 1 111 ? 16.058 27.990 20.483 1.00 18.41 111 LEU A C 1
ATOM 830 O O . LEU A 1 111 ? 16.300 29.146 20.308 1.00 17.43 111 LEU A O 1
ATOM 835 N N . ALA A 1 112 ? 16.562 27.295 21.480 1.00 16.94 112 ALA A N 1
ATOM 836 C CA . ALA A 1 112 ? 17.517 27.793 22.470 1.00 17.44 112 ALA A CA 1
ATOM 837 C C . ALA A 1 112 ? 18.194 26.583 23.087 1.00 15.74 112 ALA A C 1
ATOM 838 O O . ALA A 1 112 ? 17.709 25.461 23.030 1.00 17.12 112 ALA A O 1
ATOM 840 N N . PHE A 1 113 ? 19.308 26.827 23.733 1.00 16.64 113 PHE A N 1
ATOM 841 C CA . PHE A 1 113 ? 20.021 25.821 24.550 1.00 16.38 113 PHE A CA 1
ATOM 842 C C . PHE A 1 113 ? 20.446 26.540 25.836 1.00 17.11 113 PHE A C 1
ATOM 843 O O . PHE A 1 113 ? 20.577 27.755 25.868 1.00 17.84 113 PHE A O 1
ATOM 851 N N . ASP A 1 114 ? 20.647 25.784 26.898 1.00 14.87 114 ASP A N 1
ATOM 852 C CA . ASP A 1 114 ? 21.375 26.285 28.030 1.00 17.02 114 ASP A CA 1
ATOM 853 C C . ASP A 1 114 ? 22.817 25.785 28.001 1.00 18.13 114 ASP A C 1
ATOM 854 O O . ASP A 1 114 ? 23.186 24.957 27.164 1.00 18.08 114 ASP A O 1
ATOM 859 N N . ARG A 1 115 ? 23.671 26.335 28.882 1.00 16.75 115 ARG A N 1
ATOM 860 C CA . ARG A 1 115 ? 25.086 25.984 28.801 1.00 18.39 115 ARG A CA 1
ATOM 861 C C . ARG A 1 115 ? 25.395 24.556 29.273 1.00 19.52 115 ARG A C 1
ATOM 862 O O . ARG A 1 115 ? 26.552 24.068 29.151 1.00 19.22 115 ARG A O 1
ATOM 870 N N . GLU A 1 116 ? 24.383 23.901 29.868 1.00 19.09 116 GLU A N 1
ATOM 871 C CA . GLU A 1 116 ? 24.430 22.478 30.195 1.00 19.05 116 GLU A CA 1
ATOM 872 C C . GLU A 1 116 ? 24.048 21.552 29.029 1.00 17.61 116 GLU A C 1
ATOM 873 O O . GLU A 1 116 ? 23.979 20.325 29.152 1.00 20.84 116 GLU A O 1
ATOM 879 N N . GLY A 1 117 ? 23.711 22.141 27.903 1.00 17.27 117 GLY A N 1
ATOM 880 C CA . GLY A 1 117 ? 23.471 21.349 26.716 1.00 17.17 117 GLY A CA 1
ATOM 881 C C . GLY A 1 117 ? 22.048 20.939 26.500 1.00 16.03 117 GLY A C 1
ATOM 882 O O . GLY A 1 117 ? 21.752 20.228 25.548 1.00 16.22 117 GLY A O 1
ATOM 883 N N . TYR A 1 118 ? 21.171 21.346 27.400 1.00 16.43 118 TYR A N 1
ATOM 884 C CA . TYR A 1 118 ? 19.737 21.108 27.223 1.00 15.91 118 TYR A CA 1
ATOM 885 C C . TYR A 1 118 ? 19.133 22.051 26.201 1.00 17.18 118 TYR A C 1
ATOM 886 O O . TYR A 1 118 ? 19.618 23.163 26.001 1.00 16.11 118 TYR A O 1
ATOM 895 N N . ARG A 1 119 ? 18.144 21.563 25.467 1.00 19.78 119 ARG A N 1
ATOM 896 C CA . ARG A 1 119 ? 17.560 22.324 24.390 1.00 21.35 119 ARG A CA 1
ATOM 897 C C . ARG A 1 119 ? 16.042 22.523 24.569 1.00 20.77 119 ARG A C 1
ATOM 898 O O . ARG A 1 119 ? 15.332 21.686 25.155 1.00 21.48 119 ARG A O 1
ATOM 906 N N . LEU A 1 120 ? 15.635 23.610 24.014 1.00 20.99 120 LEU A N 1
ATOM 907 C CA . LEU A 1 120 ? 14.232 23.965 23.771 1.00 21.11 120 LEU A CA 1
ATOM 908 C C . LEU A 1 120 ? 13.934 23.547 22.358 1.00 20.28 120 LEU A C 1
ATOM 909 O O . LEU A 1 120 ? 14.430 24.186 21.410 1.00 20.70 120 LEU A O 1
ATOM 914 N N . GLY A 1 121 ? 13.203 22.442 22.204 1.00 23.17 121 GLY A N 1
ATOM 915 C CA . GLY A 1 121 ? 12.956 21.819 20.913 1.00 23.75 121 GLY A CA 1
ATOM 916 C C . GLY A 1 121 ? 11.555 22.092 20.442 1.00 26.26 121 GLY A C 1
ATOM 917 O O . GLY A 1 121 ? 10.946 23.047 20.932 1.00 27.92 121 GLY A O 1
ATOM 918 N N . HIS A 1 122 ? 11.123 21.251 19.484 1.00 27.92 122 HIS A N 1
ATOM 919 C CA . HIS A 1 122 ? 9.802 21.318 18.821 1.00 29.98 122 HIS A CA 1
ATOM 920 C C . HIS A 1 122 ? 8.738 20.516 19.551 1.00 29.41 122 HIS A C 1
ATOM 921 O O . HIS A 1 122 ? 7.593 20.461 19.093 1.00 31.36 122 HIS A O 1
ATOM 928 N N . GLY A 1 123 ? 9.099 19.951 20.707 1.00 29.12 123 GLY A N 1
ATOM 929 C CA . GLY A 1 123 ? 8.155 19.353 21.633 1.00 28.11 123 GLY A CA 1
ATOM 930 C C . GLY A 1 123 ? 7.697 17.944 21.277 1.00 27.21 123 GLY A C 1
ATOM 931 O O . GLY A 1 123 ? 6.680 17.458 21.806 1.00 28.16 123 GLY A O 1
ATOM 932 N N . GLN A 1 124 ? 8.372 17.315 20.325 1.00 27.98 124 GLN A N 1
ATOM 933 C CA . GLN A 1 124 ? 7.938 15.999 19.806 1.00 26.81 124 GLN A CA 1
ATOM 934 C C . GLN A 1 124 ? 8.769 14.834 20.366 1.00 25.20 124 GLN A C 1
ATOM 935 O O . GLN A 1 124 ? 8.446 13.664 20.156 1.00 25.90 124 GLN A O 1
ATOM 941 N N . GLY A 1 125 ? 9.860 15.130 21.066 1.00 23.10 125 GLY A N 1
ATOM 942 C CA . GLY A 1 125 ? 10.713 14.107 21.630 1.00 24.35 125 GLY A CA 1
ATOM 943 C C . GLY A 1 125 ? 11.669 13.388 20.704 1.00 23.89 125 GLY A C 1
ATOM 944 O O . GLY A 1 125 ? 12.280 12.443 21.100 1.00 23.40 125 GLY A O 1
ATOM 945 N N . PHE A 1 126 ? 11.770 13.823 19.455 1.00 23.07 126 PHE A N 1
ATOM 946 C CA . PHE A 1 126 ? 12.584 13.136 18.471 1.00 23.59 126 PHE A CA 1
ATOM 947 C C . PHE A 1 126 ? 14.048 13.111 18.836 1.00 21.83 126 PHE A C 1
ATOM 948 O O . PHE A 1 126 ? 14.677 12.061 18.827 1.00 20.67 126 PHE A O 1
ATOM 956 N N . TYR A 1 127 ? 14.608 14.267 19.148 1.00 20.24 127 TYR A N 1
ATOM 957 C CA . TYR A 1 127 ? 16.043 14.306 19.573 1.00 19.50 127 TYR A CA 1
ATOM 958 C C . TYR A 1 127 ? 16.249 13.631 20.914 1.00 21.28 127 TYR A C 1
ATOM 959 O O . TYR A 1 127 ? 17.271 12.949 21.111 1.00 21.73 127 TYR A O 1
ATOM 968 N N . ASP A 1 128 ? 15.308 13.782 21.835 1.00 21.11 128 ASP A N 1
ATOM 969 C CA . ASP A 1 128 ? 15.424 13.039 23.083 1.00 23.41 128 ASP A CA 1
ATOM 970 C C . ASP A 1 128 ? 15.556 11.533 22.869 1.00 24.25 128 ASP A C 1
ATOM 971 O O . ASP A 1 128 ? 16.448 10.916 23.480 1.00 25.05 128 ASP A O 1
ATOM 976 N N . ARG A 1 129 ? 14.729 10.947 22.008 1.00 23.42 129 ARG A N 1
ATOM 977 C CA . ARG A 1 129 ? 14.786 9.513 21.726 1.00 24.51 129 ARG A CA 1
ATOM 978 C C . ARG A 1 129 ? 16.047 9.164 20.882 1.00 24.55 129 ARG A C 1
ATOM 979 O O . ARG A 1 129 ? 16.745 8.205 21.148 1.00 25.28 129 ARG A O 1
ATOM 987 N N . PHE A 1 130 ? 16.339 10.004 19.907 1.00 23.59 130 PHE A N 1
ATOM 988 C CA . PHE A 1 130 ? 17.432 9.732 18.972 1.00 22.09 130 PHE A CA 1
ATOM 989 C C . PHE A 1 130 ? 18.776 9.798 19.646 1.00 21.51 130 PHE A C 1
ATOM 990 O O . PHE A 1 130 ? 19.638 8.948 19.395 1.00 24.90 130 PHE A O 1
ATOM 998 N N . LEU A 1 131 ? 19.007 10.768 20.501 1.00 21.25 131 LEU A N 1
ATOM 999 C CA . LEU A 1 131 ? 20.331 10.961 21.106 1.00 22.74 131 LEU A CA 1
ATOM 1000 C C . LEU A 1 131 ? 20.697 9.840 22.078 1.00 24.65 131 LEU A C 1
ATOM 1001 O O . LEU A 1 131 ? 21.879 9.613 22.315 1.00 25.06 131 LEU A O 1
ATOM 1006 N N . LYS A 1 132 ? 19.706 9.075 22.542 1.00 26.56 132 LYS A N 1
ATOM 1007 C CA . LYS A 1 132 ? 20.011 7.865 23.315 1.00 28.81 132 LYS A CA 1
ATOM 1008 C C . LYS A 1 132 ? 20.510 6.691 22.445 1.00 29.40 132 LYS A C 1
ATOM 1009 O O . LYS A 1 132 ? 21.170 5.782 22.953 1.00 30.84 132 LYS A O 1
ATOM 1015 N N . GLU A 1 133 ? 20.254 6.707 21.141 1.00 30.79 133 GLU A N 1
ATOM 1016 C CA . GLU A 1 133 ? 20.691 5.617 20.246 1.00 31.94 133 GLU A CA 1
ATOM 1017 C C . GLU A 1 133 ? 22.047 5.854 19.557 1.00 30.79 133 GLU A C 1
ATOM 1018 O O . GLU A 1 133 ? 22.550 4.948 18.862 1.00 31.08 133 GLU A O 1
ATOM 1024 N N . VAL A 1 134 ? 22.633 7.040 19.699 1.00 27.85 134 VAL A N 1
ATOM 1025 C CA . VAL A 1 134 ? 23.923 7.255 19.108 1.00 27.28 134 VAL A CA 1
ATOM 1026 C C . VAL A 1 134 ? 25.044 7.177 20.147 1.00 26.00 134 VAL A C 1
ATOM 1027 O O . VAL A 1 134 ? 24.830 7.462 21.292 1.00 27.58 134 VAL A O 1
ATOM 1031 N N . ARG A 1 135 ? 26.218 6.799 19.675 1.00 25.65 135 ARG A N 1
ATOM 1032 C CA . ARG A 1 135 ? 27.459 6.924 20.431 1.00 26.94 135 ARG A CA 1
ATOM 1033 C C . ARG A 1 135 ? 28.368 7.840 19.615 1.00 27.54 135 ARG A C 1
ATOM 1034 O O . ARG A 1 135 ? 29.263 7.438 18.885 1.00 29.10 135 ARG A O 1
ATOM 1042 N N . ALA A 1 136 ? 28.090 9.091 19.724 1.00 26.38 136 ALA A N 1
ATOM 1043 C CA . ALA A 1 136 ? 28.778 10.042 18.856 1.00 23.81 136 ALA A CA 1
ATOM 1044 C C . ALA A 1 136 ? 28.850 11.286 19.608 1.00 22.69 136 ALA A C 1
ATOM 1045 O O . ALA A 1 136 ? 28.064 11.535 20.546 1.00 22.36 136 ALA A O 1
ATOM 1047 N N . ALA A 1 137 ? 29.831 12.084 19.244 1.00 19.35 137 ALA A N 1
ATOM 1048 C CA . ALA A 1 137 ? 29.919 13.421 19.710 1.00 18.39 137 ALA A CA 1
ATOM 1049 C C . ALA A 1 137 ? 28.631 14.143 19.291 1.00 16.50 137 ALA A C 1
ATOM 1050 O O . ALA A 1 137 ? 28.089 13.848 18.229 1.00 17.73 137 ALA A O 1
ATOM 1052 N N . THR A 1 138 ? 28.169 15.082 20.106 1.00 15.45 138 THR A N 1
ATOM 1053 C CA . THR A 1 138 ? 27.028 15.899 19.681 1.00 14.61 138 THR A CA 1
ATOM 1054 C C . THR A 1 138 ? 27.378 17.371 19.835 1.00 14.42 138 THR A C 1
ATOM 1055 O O . THR A 1 138 ? 28.251 17.789 20.648 1.00 15.23 138 THR A O 1
ATOM 1059 N N . VAL A 1 139 ? 26.686 18.211 19.087 1.00 14.52 139 VAL A N 1
ATOM 1060 C CA . VAL A 1 139 ? 26.887 19.651 19.249 1.00 14.55 139 VAL A CA 1
ATOM 1061 C C . VAL A 1 139 ? 25.558 20.331 18.982 1.00 14.09 139 VAL A C 1
ATOM 1062 O O . VAL A 1 139 ? 24.901 20.047 17.968 1.00 16.33 139 VAL A O 1
ATOM 1066 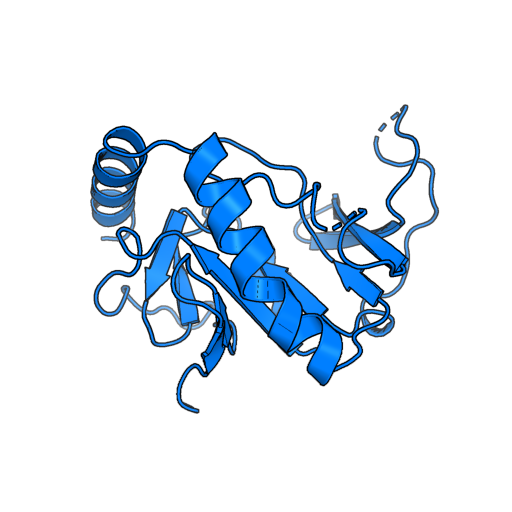N N . GLY A 1 140 ? 25.183 21.205 19.900 1.00 14.66 140 GLY A N 1
ATOM 1067 C CA . GLY A 1 1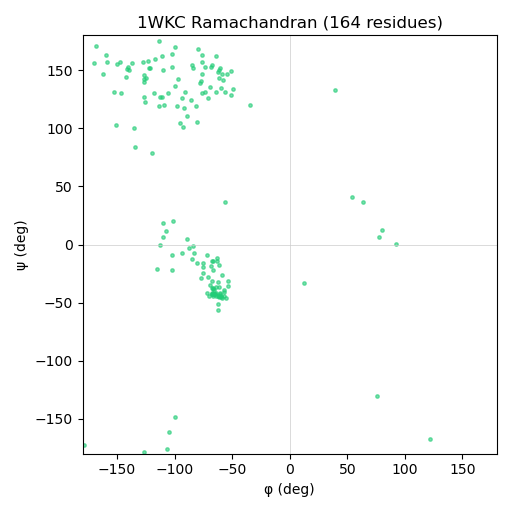40 ? 24.046 22.092 19.731 1.00 13.97 140 GLY A CA 1
ATOM 1068 C C . GLY A 1 140 ? 24.480 23.407 19.102 1.00 14.22 140 GLY A C 1
ATOM 1069 O O . GLY A 1 140 ? 25.448 23.992 19.530 1.00 15.81 140 GLY A O 1
ATOM 1070 N N . VAL A 1 141 ? 23.786 23.851 18.074 1.00 14.43 141 VAL A N 1
ATOM 1071 C CA . VAL A 1 141 ? 24.192 25.038 17.279 1.00 14.48 141 VAL A CA 1
ATOM 1072 C C . VAL A 1 141 ? 23.176 26.109 17.572 1.00 15.19 141 VAL A C 1
ATOM 1073 O O . VAL A 1 141 ? 21.961 25.867 17.477 1.00 16.88 141 VAL A O 1
ATOM 1077 N N . VAL A 1 142 ? 23.662 27.279 17.979 1.00 15.61 142 VAL A N 1
ATOM 1078 C CA . VAL A 1 142 ? 22.769 28.368 18.345 1.00 17.20 142 VAL A CA 1
ATOM 1079 C C . VAL A 1 142 ? 23.528 29.701 18.346 1.00 15.71 142 VAL A C 1
ATOM 1080 O O . VAL A 1 142 ? 24.690 29.736 18.702 1.00 14.32 142 VAL A O 1
ATOM 1084 N N . PRO A 1 143 ? 22.858 30.803 17.993 1.00 16.08 143 PRO A N 1
ATOM 1085 C CA . PRO A 1 143 ? 23.452 32.125 18.262 1.00 16.81 143 PRO A CA 1
ATOM 1086 C C . PRO A 1 143 ? 23.674 32.298 19.732 1.00 16.74 143 PRO A C 1
ATOM 1087 O O . PRO A 1 143 ? 22.862 31.769 20.544 1.00 16.06 143 PRO A O 1
ATOM 1091 N N . GLN A 1 144 ? 24.656 33.098 20.087 1.00 16.79 144 GLN A N 1
ATOM 1092 C CA . GLN A 1 144 ? 24.917 33.433 21.501 1.00 18.95 144 GLN A CA 1
ATOM 1093 C C . GLN A 1 144 ? 23.698 33.971 22.216 1.00 19.18 144 GLN A C 1
ATOM 1094 O O . GLN A 1 144 ? 23.506 33.682 23.387 1.00 19.34 144 GLN A O 1
ATOM 1100 N N . ALA A 1 145 ? 22.864 34.736 21.518 1.00 20.18 145 ALA A N 1
ATOM 1101 C CA . ALA A 1 145 ? 21.656 35.348 22.100 1.00 20.57 145 ALA A CA 1
ATOM 1102 C C . ALA A 1 145 ? 20.598 34.330 22.496 1.00 20.85 145 ALA A C 1
ATOM 1103 O O . ALA A 1 145 ? 19.664 34.667 23.249 1.00 22.94 145 ALA A O 1
ATOM 1105 N N . LEU A 1 146 ? 20.746 33.100 22.032 1.00 18.73 146 LEU A N 1
ATOM 1106 C CA . LEU A 1 146 ? 19.805 32.047 22.317 1.00 17.51 146 LEU A CA 1
ATOM 1107 C C . LEU A 1 146 ? 20.402 31.017 23.242 1.00 17.59 146 LEU A C 1
ATOM 1108 O O . LEU A 1 146 ? 19.887 29.913 23.325 1.00 17.60 146 LEU A O 1
ATOM 1113 N N . LEU A 1 147 ? 21.459 31.394 23.917 1.00 17.59 147 LEU A N 1
ATOM 1114 C CA . LEU A 1 147 ? 21.955 30.640 25.056 1.00 19.31 147 LEU A CA 1
ATOM 1115 C C . LEU A 1 147 ? 21.214 31.217 26.280 1.00 20.48 147 LEU A C 1
ATOM 1116 O O . LEU A 1 147 ? 21.429 32.385 26.692 1.00 22.18 147 LEU A O 1
ATOM 1121 N N . PHE A 1 148 ? 20.330 30.395 26.843 1.00 20.62 148 PHE A N 1
ATOM 1122 C CA . PHE A 1 148 ? 19.499 30.846 27.957 1.00 20.69 148 PHE A CA 1
ATOM 1123 C C . PHE A 1 148 ? 19.994 30.331 29.283 1.00 21.61 148 PHE A C 1
ATOM 1124 O O . PHE A 1 148 ? 20.664 29.307 29.354 1.00 19.54 148 PHE A O 1
ATOM 1132 N N . PRO A 1 149 ? 19.538 30.930 30.383 1.00 22.59 149 PRO A N 1
ATOM 1133 C CA . PRO A 1 149 ? 19.835 30.311 31.662 1.00 22.47 149 PRO A CA 1
ATOM 1134 C C . PRO A 1 149 ? 19.140 28.933 31.696 1.00 20.86 149 PRO A C 1
ATOM 1135 O O . PRO A 1 149 ? 18.180 28.595 30.948 1.00 20.21 149 PRO A O 1
ATOM 1139 N N . ALA A 1 150 ? 19.616 28.120 32.619 1.00 22.43 150 ALA A N 1
ATOM 1140 C CA . ALA A 1 150 ? 19.204 26.740 32.812 1.00 20.95 150 ALA A CA 1
ATOM 1141 C C . ALA A 1 150 ? 17.750 26.548 32.506 1.00 21.56 150 ALA A C 1
ATOM 1142 O O . ALA A 1 150 ? 16.902 27.120 33.227 1.00 21.68 150 ALA A O 1
ATOM 1144 N N . LEU A 1 151 ? 17.464 25.683 31.543 1.00 19.79 151 LEU A N 1
ATOM 1145 C CA . LEU A 1 151 ? 16.100 25.415 31.092 1.00 20.21 151 LEU A CA 1
ATOM 1146 C C . LEU A 1 151 ? 15.403 24.526 32.142 1.00 20.40 151 LEU A C 1
ATOM 1147 O O . LEU A 1 151 ? 16.089 23.777 32.896 1.00 18.82 151 LEU A O 1
ATOM 1152 N N . PRO A 1 152 ? 14.080 24.554 32.174 1.00 21.05 152 PRO A N 1
ATOM 1153 C CA . PRO A 1 152 ? 13.352 23.631 33.071 1.00 21.49 152 PRO A CA 1
ATOM 1154 C C . PRO A 1 152 ? 13.707 22.230 32.668 1.00 21.94 152 PRO A C 1
ATOM 1155 O O . PRO A 1 152 ? 13.769 21.932 31.478 1.00 19.78 152 PRO A O 1
ATOM 1159 N N . ARG A 1 153 ? 14.002 21.412 33.650 1.00 22.59 153 ARG A N 1
ATOM 1160 C CA . ARG A 1 153 ? 14.535 20.083 33.429 1.00 24.60 153 ARG A CA 1
ATOM 1161 C C . ARG A 1 153 ? 13.519 18.957 33.671 1.00 23.41 153 ARG A C 1
ATOM 1162 O O . ARG A 1 153 ? 12.887 18.961 34.706 1.00 27.32 153 ARG A O 1
ATOM 1170 N N . ASP A 1 154 ? 13.376 18.036 32.742 1.00 21.41 154 ASP A N 1
ATOM 1171 C CA . ASP A 1 154 ? 12.519 16.872 32.830 1.00 21.78 154 ASP A CA 1
ATOM 1172 C C . ASP A 1 154 ? 13.352 15.605 32.679 1.00 22.22 154 ASP A C 1
ATOM 1173 O O . ASP A 1 154 ? 14.366 15.627 31.970 1.00 21.50 154 ASP A O 1
ATOM 1178 N N . PRO A 1 155 ? 12.924 14.490 33.262 1.00 23.50 155 PRO A N 1
ATOM 1179 C CA . PRO A 1 155 ? 13.713 13.226 33.150 1.00 23.49 155 PRO A CA 1
ATOM 1180 C C . PRO A 1 155 ? 13.976 12.704 31.751 1.00 24.72 155 PRO A C 1
ATOM 1181 O O . PRO A 1 155 ? 14.995 11.992 31.585 1.00 22.21 155 PRO A O 1
ATOM 1185 N N . TRP A 1 156 ? 13.115 13.024 30.802 1.00 23.69 156 TRP A N 1
ATOM 1186 C CA . TRP A 1 156 ? 13.254 12.555 29.436 1.00 23.42 156 TRP A CA 1
ATOM 1187 C C . TRP A 1 156 ? 14.143 13.457 28.545 1.00 22.15 156 TRP A C 1
ATOM 1188 O O . TRP A 1 156 ? 14.379 13.100 27.369 1.00 21.44 156 TRP A O 1
ATOM 1199 N N . ASP A 1 157 ? 14.627 14.575 29.087 1.00 21.26 157 ASP A N 1
ATOM 1200 C CA . ASP A 1 157 ? 15.428 15.490 28.303 1.00 20.90 157 ASP A CA 1
ATOM 1201 C C . ASP A 1 157 ? 16.850 14.937 28.173 1.00 20.32 157 ASP A C 1
ATOM 1202 O O . ASP A 1 157 ? 17.417 14.407 29.140 1.00 22.28 157 ASP A O 1
ATOM 1207 N N . VAL A 1 158 ? 17.463 15.055 26.986 1.00 20.76 158 VAL A N 1
ATOM 1208 C CA . VAL A 1 158 ? 18.803 14.529 26.767 1.00 20.65 158 VAL A CA 1
ATOM 1209 C C . VAL A 1 158 ? 19.635 15.732 26.238 1.00 20.87 158 VAL A C 1
ATOM 1210 O O . VAL A 1 158 ? 19.201 16.351 25.254 1.00 19.80 158 VAL A O 1
ATOM 1214 N N . PRO A 1 159 ? 20.725 16.076 26.930 1.00 18.33 159 PRO A N 1
ATOM 1215 C CA . PRO A 1 159 ? 21.583 17.187 26.540 1.00 17.35 159 PRO A CA 1
ATOM 1216 C C . PRO A 1 159 ? 22.619 16.746 25.485 1.00 17.44 159 PRO A C 1
ATOM 1217 O O . PRO A 1 159 ? 22.943 15.552 25.358 1.00 18.70 159 PRO A O 1
ATOM 1221 N N . VAL A 1 160 ? 23.055 17.746 24.711 1.00 16.21 160 VAL A N 1
ATOM 1222 C CA . VAL A 1 160 ? 24.246 17.668 23.872 1.00 15.61 160 VAL A CA 1
ATOM 1223 C C . VAL A 1 160 ? 25.489 17.802 24.763 1.00 16.17 160 VAL A C 1
ATOM 1224 O O . VAL A 1 160 ? 25.442 18.228 25.928 1.00 17.32 160 VAL A O 1
ATOM 1228 N N . ASP A 1 161 ? 26.651 17.421 24.240 1.00 15.28 161 ASP A N 1
ATOM 1229 C CA . ASP A 1 161 ? 27.893 17.616 24.985 1.00 17.32 161 ASP A CA 1
ATOM 1230 C C . ASP A 1 161 ? 28.884 18.664 24.467 1.00 17.04 161 ASP A C 1
ATOM 1231 O O . ASP A 1 161 ? 30.004 18.783 24.994 1.00 18.56 161 ASP A O 1
ATOM 1236 N N . HIS A 1 162 ? 28.492 19.425 23.439 1.00 14.57 162 HIS A N 1
ATOM 1237 C CA . HIS A 1 162 ? 29.234 20.615 23.020 1.00 13.39 162 HIS A CA 1
ATOM 1238 C C . HIS A 1 162 ? 28.229 21.627 22.485 1.00 14.85 162 HIS A C 1
ATOM 1239 O O . HIS A 1 162 ? 27.103 21.279 22.102 1.00 14.65 162 HIS A O 1
ATOM 1246 N N . LEU A 1 163 ? 28.622 22.870 22.512 1.00 14.88 163 LEU A N 1
ATOM 1247 C CA . LEU A 1 163 ? 27.805 23.939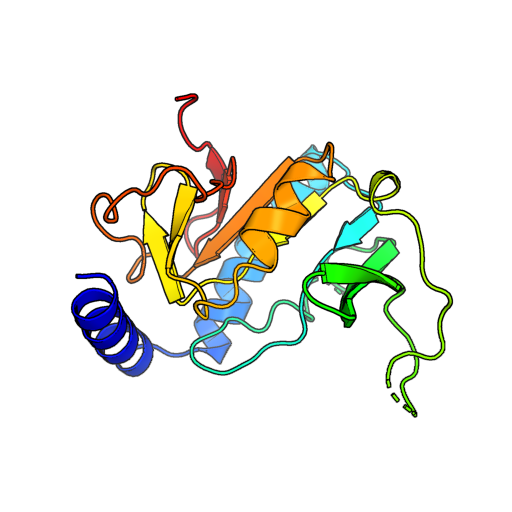 21.940 1.00 14.91 163 LEU A CA 1
ATOM 1248 C C . LEU A 1 163 ? 28.625 24.738 20.944 1.00 15.89 163 LEU A C 1
ATOM 1249 O O . LEU A 1 163 ? 29.791 24.955 21.177 1.00 15.93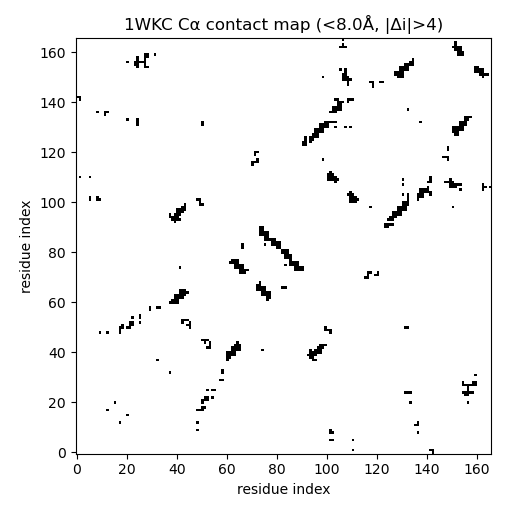 163 LEU A O 1
ATOM 1254 N N . ALA A 1 164 ? 28.010 25.173 19.845 1.00 15.11 164 ALA A N 1
ATOM 1255 C CA . ALA A 1 164 ? 28.690 26.005 18.853 1.00 15.45 164 ALA A CA 1
ATOM 1256 C C . ALA A 1 164 ? 27.856 27.259 18.623 1.00 15.30 164 ALA A C 1
ATOM 1257 O O . ALA A 1 164 ? 26.648 27.148 18.326 1.00 14.48 164 ALA A O 1
ATOM 1259 N N . THR A 1 165 ? 28.526 28.392 18.762 1.00 14.78 165 THR A N 1
ATOM 1260 C CA . THR A 1 165 ? 27.966 29.698 18.506 1.00 15.35 165 THR A CA 1
ATOM 1261 C C . THR A 1 165 ? 28.866 30.421 17.547 1.00 13.81 165 THR A C 1
ATOM 1262 O O . THR A 1 165 ? 29.792 29.854 17.023 1.00 14.69 165 THR A O 1
ATOM 1266 N N . GLU A 1 166 ? 28.510 31.664 17.230 1.00 16.24 166 GLU A N 1
ATOM 1267 C CA . GLU A 1 166 ? 29.365 32.472 16.378 1.00 16.34 166 GLU A CA 1
ATOM 1268 C C . GLU A 1 166 ? 30.750 32.769 16.973 1.00 18.11 166 GLU A C 1
ATOM 1269 O O . GLU A 1 166 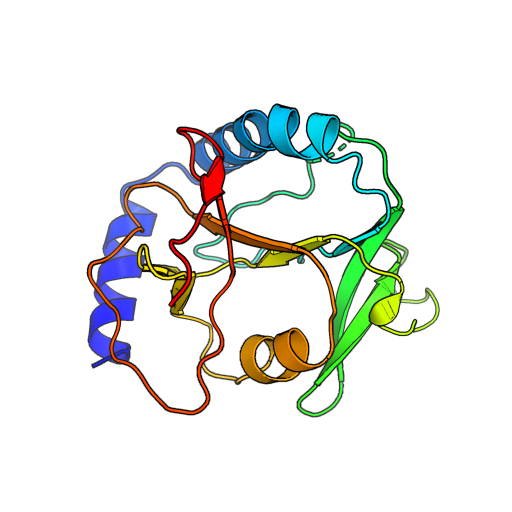? 31.653 33.203 16.290 1.00 19.80 166 GLU A O 1
ATOM 1275 N N . ALA A 1 167 ? 30.925 32.523 18.289 1.00 17.96 167 ALA A N 1
ATOM 1276 C CA . ALA A 1 167 ? 32.233 32.659 18.945 1.00 20.70 167 ALA A CA 1
ATOM 1277 C C . ALA A 1 167 ? 33.108 31.408 18.817 1.00 22.87 167 ALA A C 1
ATOM 1278 O O . ALA A 1 167 ? 34.284 31.456 19.114 1.00 27.26 167 ALA A O 1
ATOM 1280 N N . GLY A 1 168 ? 32.544 30.287 18.377 1.00 20.82 168 GLY A N 1
ATOM 1281 C CA . GLY A 1 168 ? 33.210 29.000 18.222 1.00 20.77 168 GLY A CA 1
ATOM 1282 C C . GLY A 1 168 ? 32.513 27.900 19.054 1.00 19.68 168 GLY A C 1
ATOM 1283 O O . GLY A 1 168 ? 31.419 28.088 19.590 1.00 17.68 168 GLY A O 1
ATOM 1284 N N . VAL A 1 169 ? 33.213 26.774 19.163 1.00 19.86 169 VAL A N 1
ATOM 1285 C CA . VAL A 1 169 ? 32.747 25.570 19.843 1.00 18.55 169 VAL A CA 1
ATOM 1286 C C . VAL A 1 169 ? 33.293 25.537 21.249 1.00 19.28 169 VAL A C 1
ATOM 1287 O O . VAL A 1 169 ? 34.478 25.919 21.497 1.00 17.14 169 VAL A O 1
ATOM 1291 N N . GLU A 1 170 ? 32.442 25.052 22.168 1.00 18.88 170 GLU A N 1
ATOM 1292 C CA . GLU A 1 170 ? 32.812 24.963 23.589 1.00 19.25 170 GLU A CA 1
ATOM 1293 C C . GLU A 1 170 ? 32.240 23.651 24.148 1.00 19.55 170 GLU A C 1
ATOM 1294 O O . GLU A 1 170 ? 31.219 23.098 23.662 1.00 19.20 170 GLU A O 1
ATOM 1300 N N . ALA A 1 171 ? 32.920 23.100 25.147 1.00 20.01 171 ALA A N 1
ATOM 1301 C CA . ALA A 1 171 ? 32.404 21.915 25.838 1.00 20.46 171 ALA A CA 1
ATOM 1302 C C . ALA A 1 171 ? 31.229 22.351 26.736 1.00 21.46 171 ALA A C 1
ATOM 1303 O O . ALA A 1 171 ? 31.105 23.516 27.162 1.00 21.47 171 ALA A O 1
ATOM 1305 N N . VAL A 1 172 ? 30.350 21.403 26.945 1.00 22.46 172 VAL A N 1
ATOM 1306 C CA . VAL A 1 172 ? 29.386 21.476 27.984 1.00 24.76 172 VAL A CA 1
ATOM 1307 C C . VAL A 1 172 ? 30.131 20.714 29.115 1.00 26.73 172 VAL A C 1
ATOM 1308 O O . VAL A 1 172 ? 30.604 19.562 28.937 1.00 27.65 172 VAL A O 1
ATOM 1312 N N . LYS A 1 173 ? 30.237 21.371 30.225 1.00 27.97 173 LYS A N 1
ATOM 1313 C CA . LYS A 1 173 ? 30.751 20.729 31.469 1.00 32.65 173 LYS A CA 1
ATOM 1314 C C . LYS A 1 173 ? 30.052 19.377 31.773 1.00 34.64 173 LYS A C 1
ATOM 1315 O O . LYS A 1 173 ? 28.815 19.282 31.699 1.00 35.19 173 LYS A O 1
ATOM 1321 N N . ARG A 1 174 ? 30.823 18.342 32.114 1.00 35.67 174 ARG A N 1
ATOM 1322 C CA . ARG A 1 174 ? 30.230 17.027 32.378 1.00 37.08 174 ARG A CA 1
ATOM 1323 C C . ARG A 1 174 ? 29.304 17.090 33.612 1.00 37.72 174 ARG A C 1
ATOM 1324 O O . ARG A 1 174 ? 29.699 17.630 34.642 1.00 36.91 174 ARG A O 1
ATOM 1332 N N . PRO A 1 175 ? 28.083 16.558 33.489 1.00 38.12 175 PRO A N 1
ATOM 1333 C CA . PRO A 1 175 ? 27.062 16.724 34.538 1.00 39.31 175 PRO A CA 1
ATOM 1334 C C . PRO A 1 175 ? 27.473 16.134 35.893 1.00 39.90 175 PRO A C 1
ATOM 1335 O O . PRO A 1 175 ? 28.166 15.118 35.804 1.00 41.62 175 PRO A O 1
#

B-factor: mean 27.96, std 10.24, range [12.49, 68.13]

Nearest PDB structures (foldseek):
  1wkc-assembly1_A  TM=1.004E+00  e=1.015E-39  Thermus thermophilus HB8
  2jcb-assembly2_B  TM=8.653E-01  e=2.170E-13  Bacillus anthracis str. Ames
  1ydm-assembly1_B  TM=8.588E-01  e=4.538E-13  Bacillus subtilis
  1ydm-assembly1_A  TM=8.464E-01  e=6.346E-13  Bacillus subtilis
  1ydm-assembly1_C  TM=8.560E-01  e=3.880E-12  Bacillus subtilis

Secondary structure (DSSP, 8-state):
-HHHHHHHHHHHHHTS-HHHHHHHHHHHHHHHHHHHT--EEE-----TT----TT---S--EEEEEEEETTEEEEEES--B--B-SPPB-GGG-SEEEE--SEEETTS-EE--SS-HHHHHHHH--SEEEEE--GGGEES-----TT----SEEEETTEEEEPPP-

Radius of gyration: 15.08 Å; Cα contacts (8 Å, |Δi|>4): 331; chains: 1; bounding box: 35×38×39 Å

InterPro domains:
  IPR002698 5-formyltetrahydrofolate cyclo-ligase [PF01812] (3-166)
  IPR002698 5-formyltetrahydrofolate cyclo-ligase [PIRSF006806] (1-166)
  IPR002698 5-formyltetrahydrofolate cyclo-ligase [PTHR23407] (3-170)
  IPR002698 5-formyltetrahydrofolate cyclo-ligase [TIGR02727] (3-166)
  IPR024185 5-formyltetrahydrofolate cyclo-ligase-like domain superfamily [G3DSA:3.40.50.10420] (1-184)
  IPR037171 NagB/RpiA transferase-like [SSF100950] (1-171)